Protein AF-A0A2U3VS26-F1 (afdb_monomer)

pLDDT: mean 84.7, std 9.63, range [53.78, 94.88]

Solvent-accessible surface area (backbone atoms only — not comparable to full-atom values): 5118 Å² total; per-residue (Å²): 86,60,55,51,74,69,59,33,72,62,39,87,44,47,80,41,66,49,73,61,56,70,71,45,68,52,48,60,78,41,89,61,52,45,48,45,32,88,68,48,80,62,85,60,91,39,74,28,24,32,31,71,38,63,46,68,64,38,79,84,39,32,52,35,40,66,76,28,24,89,60,85,14,38,50,38,40,67,47,66,74,51,72,71,66,78,82,108

Nearest PDB structures (foldseek):
  2edg-assembly1_A  TM=9.403E-01  e=4.639E-11  Mus musculus
  3a7a-assembly1_B  TM=9.387E-01  e=9.608E-08  Escherichia coli K-12
  1onl-assembly3_C  TM=9.340E-01  e=1.417E-07  Thermus thermophilus
  3tzu-assembly1_A  TM=9.382E-01  e=6.695E-07  Mycobacterium marinum M
  2ka7-assembly1_A  TM=9.131E-01  e=1.885E-06  Thermotoga maritima

InterPro domains:
  IPR002930 Glycine cleavage system H-protein [PTHR11715] (2-88)
  IPR011053 Single hybrid motif [SSF51230] (2-87)
  IPR033753 Glycine cleavage system H-protein/Simiate [PF01597] (1-87)
  IPR033753 Glycine cleavage system H-protein/Simiate [cd06848] (2-78)

Secondary structure (DSSP, 8-state):
----HHHHHH-S-EEEEEPPPTT-EE-TTS---EEEESS--------SEEEEEE-THHHH-TTHHHH-TTTTT--EEEEES-GGGG--

Organism: Odobenus rosmarus divergens (NCBI:txid9708)

Mean predicted aligned error: 4.9 Å

Radius of gyration: 12.56 Å; Cα contacts (8 Å, |Δi|>4): 180; chains: 1; bounding box: 32×20×32 Å

Sequence (88 aa):
MGISNFAQQLCTEVVYCSLPKVGTKWSKQDEFGALESVKAASELSSLSGEVTEINEALVEKPGLVLKSCYEDGWLTKITLSHPSELDE

Structure (mmCIF, N/CA/C/O backbone):
data_AF-A0A2U3VS26-F1
#
_entry.id   AF-A0A2U3VS26-F1
#
loop_
_atom_site.group_PDB
_atom_site.id
_atom_site.type_symbol
_atom_site.label_atom_id
_atom_site.label_alt_id
_atom_site.label_comp_id
_atom_site.label_asym_id
_atom_site.label_entity_id
_atom_site.label_seq_id
_atom_site.pdbx_PDB_ins_code
_atom_site.Cartn_x
_atom_site.Cartn_y
_atom_site.Cartn_z
_atom_site.occupancy
_atom_site.B_iso_or_equiv
_atom_site.auth_seq_id
_atom_site.auth_comp_id
_atom_site.auth_asym_id
_atom_site.auth_atom_id
_atom_site.pdbx_PDB_model_num
ATOM 1 N N . MET A 1 1 ? 1.764 -3.601 -4.369 1.00 85.94 1 MET A N 1
ATOM 2 C CA . MET A 1 1 ? 2.543 -2.935 -3.305 1.00 85.94 1 MET A CA 1
ATOM 3 C C . MET A 1 1 ? 1.743 -2.975 -2.013 1.00 85.94 1 MET A C 1
ATOM 5 O O . MET A 1 1 ? 0.535 -2.756 -2.048 1.00 85.94 1 MET A O 1
ATOM 9 N N . GLY A 1 2 ? 2.392 -3.281 -0.893 1.00 87.75 2 GLY A N 1
ATOM 10 C CA . GLY A 1 2 ? 1.764 -3.432 0.422 1.00 87.75 2 GLY A CA 1
ATOM 11 C C . GLY A 1 2 ? 2.798 -3.310 1.539 1.00 87.75 2 GLY A C 1
ATOM 12 O O . GLY A 1 2 ? 3.958 -3.009 1.257 1.00 87.75 2 GLY A O 1
ATOM 13 N N . ILE A 1 3 ? 2.397 -3.563 2.785 1.00 85.94 3 ILE A N 1
ATOM 14 C CA . ILE A 1 3 ? 3.350 -3.678 3.897 1.00 85.94 3 ILE A CA 1
ATOM 15 C C . ILE A 1 3 ? 3.698 -5.137 4.173 1.00 85.94 3 ILE A C 1
ATOM 17 O O . ILE A 1 3 ? 2.927 -6.045 3.877 1.00 85.94 3 ILE A O 1
ATOM 21 N N . SER A 1 4 ? 4.864 -5.371 4.769 1.00 86.88 4 SER A N 1
ATOM 22 C CA . SER A 1 4 ? 5.235 -6.706 5.231 1.00 86.88 4 SER A CA 1
ATOM 23 C C . SER A 1 4 ? 4.527 -7.063 6.542 1.00 86.88 4 SER A C 1
ATOM 25 O O . SER A 1 4 ? 4.150 -6.187 7.323 1.00 86.88 4 SER A O 1
ATOM 27 N N . ASN A 1 5 ? 4.442 -8.359 6.855 1.00 86.31 5 ASN A N 1
ATOM 28 C CA . ASN A 1 5 ? 3.998 -8.821 8.170 1.00 86.31 5 ASN A CA 1
ATOM 29 C C . ASN A 1 5 ? 4.888 -8.281 9.306 1.00 86.31 5 ASN A C 1
ATOM 31 O O . ASN A 1 5 ? 4.419 -8.075 10.419 1.00 86.31 5 ASN A O 1
ATOM 35 N N . PHE A 1 6 ? 6.169 -8.021 9.045 1.00 85.38 6 PHE A N 1
ATOM 36 C CA . PHE A 1 6 ? 7.022 -7.382 10.043 1.00 85.38 6 PHE A CA 1
ATOM 37 C C . PHE A 1 6 ? 6.556 -5.949 10.332 1.00 85.38 6 PHE A C 1
ATOM 39 O O . PHE A 1 6 ? 6.341 -5.595 11.488 1.00 85.38 6 PHE A O 1
ATOM 46 N N . ALA A 1 7 ? 6.317 -5.151 9.287 1.00 83.19 7 ALA A N 1
ATOM 47 C CA . ALA A 1 7 ? 5.818 -3.787 9.432 1.00 83.19 7 ALA A CA 1
ATOM 48 C C . ALA A 1 7 ? 4.435 -3.751 10.102 1.00 83.19 7 ALA A C 1
ATOM 50 O O . ALA A 1 7 ? 4.221 -2.941 11.001 1.00 83.19 7 ALA A O 1
ATOM 51 N N . GLN A 1 8 ? 3.526 -4.674 9.754 1.00 83.62 8 GLN A N 1
ATOM 52 C CA . GLN A 1 8 ? 2.199 -4.712 10.379 1.00 83.62 8 GLN A CA 1
ATOM 53 C C . GLN A 1 8 ? 2.278 -4.976 11.891 1.00 83.62 8 GLN A C 1
ATOM 55 O O . GLN A 1 8 ? 1.514 -4.399 12.653 1.00 83.62 8 GLN A O 1
ATOM 60 N N . GLN A 1 9 ? 3.216 -5.813 12.348 1.00 84.75 9 GLN A N 1
ATOM 61 C CA . GLN A 1 9 ? 3.379 -6.138 13.771 1.00 84.75 9 GLN A CA 1
ATOM 62 C C . GLN A 1 9 ? 3.965 -4.982 14.596 1.00 84.75 9 GLN A C 1
ATOM 64 O O . GLN A 1 9 ? 3.791 -4.946 15.815 1.00 84.75 9 GLN A O 1
ATOM 69 N N . LEU A 1 10 ? 4.651 -4.036 13.950 1.00 82.81 10 LEU A N 1
ATOM 70 C CA . LEU A 1 10 ? 5.159 -2.824 14.597 1.00 82.81 10 LEU A CA 1
ATOM 71 C C . LEU A 1 10 ? 4.064 -1.766 14.801 1.00 82.81 10 LEU A C 1
ATOM 73 O O . LEU A 1 10 ? 4.209 -0.880 15.649 1.00 82.81 10 LEU A O 1
ATOM 77 N N . CYS A 1 11 ? 2.959 -1.877 14.066 1.00 81.44 11 CYS A N 1
ATOM 78 C CA . CYS A 1 11 ? 1.802 -1.005 14.179 1.00 81.44 11 CYS A CA 1
ATOM 79 C C . CYS A 1 11 ? 0.771 -1.604 15.144 1.00 81.44 11 CYS A C 1
ATOM 81 O O . CYS A 1 11 ? 0.265 -2.702 14.939 1.00 81.44 11 CYS A O 1
ATOM 83 N N . THR A 1 12 ? 0.402 -0.864 16.189 1.00 80.12 12 THR A N 1
ATOM 84 C CA . THR A 1 12 ? -0.681 -1.289 17.097 1.00 80.12 12 THR A CA 1
ATOM 85 C C . THR A 1 12 ? -2.062 -1.063 16.484 1.00 80.12 12 THR A C 1
ATOM 87 O O . THR A 1 12 ? -2.990 -1.821 16.741 1.00 80.12 12 THR A O 1
ATOM 90 N N . GLU A 1 13 ? -2.195 0.004 15.698 1.00 84.69 13 GLU A N 1
ATOM 91 C CA . GLU A 1 13 ? -3.431 0.430 15.048 1.00 84.69 13 GLU A CA 1
ATOM 92 C C . GLU A 1 13 ? -3.081 1.358 13.882 1.00 84.69 13 GLU A C 1
ATOM 94 O O . GLU A 1 13 ? -2.228 2.233 14.040 1.00 84.69 13 GLU A O 1
ATOM 99 N N . VAL A 1 14 ? -3.736 1.170 12.734 1.00 84.56 14 VAL A N 1
ATOM 100 C CA . VAL A 1 14 ? -3.654 2.077 11.580 1.00 84.56 14 VAL A CA 1
ATOM 101 C C . VAL A 1 14 ? -4.943 2.879 11.532 1.00 84.56 14 VAL A C 1
ATOM 103 O O . VAL A 1 14 ? -6.025 2.303 11.399 1.00 84.56 14 VAL A O 1
ATOM 106 N N . VAL A 1 15 ? -4.813 4.198 11.639 1.00 85.56 15 VAL A N 1
ATOM 107 C CA . VAL A 1 15 ? -5.956 5.122 11.678 1.00 85.56 15 VAL A CA 1
ATOM 108 C C . VAL A 1 15 ? -6.212 5.777 10.327 1.00 85.56 15 VAL A C 1
ATOM 110 O O . VAL A 1 15 ? -7.345 6.149 10.037 1.00 85.56 15 VAL A O 1
ATOM 113 N N . TYR A 1 16 ? -5.183 5.884 9.482 1.00 84.38 16 TYR A N 1
ATOM 114 C CA . TYR A 1 16 ? -5.298 6.525 8.179 1.00 84.38 16 TYR A CA 1
ATOM 115 C C . TYR A 1 16 ? -4.289 5.969 7.166 1.00 84.38 16 TYR A C 1
ATOM 117 O O . TYR A 1 16 ? -3.139 5.678 7.506 1.00 84.38 16 TYR A O 1
ATOM 125 N N . CYS A 1 17 ? -4.734 5.848 5.910 1.00 86.38 17 CYS A N 1
ATOM 126 C CA . CYS A 1 17 ? -3.904 5.473 4.766 1.00 86.38 17 CYS A CA 1
ATOM 127 C C . CYS A 1 17 ? -3.952 6.584 3.708 1.00 86.38 17 CYS A C 1
ATOM 129 O O . CYS A 1 17 ? -4.978 6.776 3.056 1.00 86.38 17 CYS A O 1
ATOM 131 N N . SER A 1 18 ? -2.837 7.285 3.507 1.00 87.06 18 SER A N 1
ATOM 132 C CA . SER A 1 18 ? -2.652 8.229 2.404 1.00 87.06 18 SER A CA 1
ATOM 133 C C . SER A 1 18 ? -2.100 7.488 1.191 1.00 87.06 18 SER A C 1
ATOM 135 O O . SER A 1 18 ? -0.913 7.153 1.148 1.00 87.06 18 SER A O 1
ATOM 137 N N . LEU A 1 19 ? -2.968 7.203 0.219 1.00 88.12 19 LEU A N 1
ATOM 138 C CA . LEU A 1 19 ? -2.595 6.528 -1.023 1.00 88.12 19 LEU A CA 1
ATOM 139 C C . LEU A 1 19 ? -2.447 7.544 -2.170 1.00 88.12 19 LEU A C 1
ATOM 141 O O . LEU A 1 19 ? -3.259 8.470 -2.277 1.00 88.12 19 LEU A O 1
ATOM 145 N N . PRO A 1 20 ? -1.451 7.379 -3.054 1.00 88.12 20 PRO A N 1
ATOM 146 C CA . PRO A 1 20 ? -1.310 8.214 -4.243 1.00 88.12 20 PRO A CA 1
ATOM 147 C C . PRO A 1 20 ? -2.457 7.967 -5.224 1.00 88.12 20 PRO A C 1
ATOM 149 O O . PRO A 1 20 ? -3.085 6.913 -5.219 1.00 88.12 20 PRO A O 1
ATOM 152 N N . LYS A 1 21 ? -2.733 8.935 -6.099 1.00 90.50 21 LYS A N 1
ATOM 153 C CA . LYS A 1 21 ? -3.807 8.810 -7.092 1.00 90.50 21 LYS A CA 1
ATOM 154 C C . LYS A 1 21 ? -3.406 7.847 -8.211 1.00 90.50 21 LYS A C 1
ATOM 156 O O . LYS A 1 21 ? -2.234 7.740 -8.565 1.00 90.50 21 LYS A O 1
ATOM 161 N N . VAL A 1 22 ? -4.396 7.199 -8.823 1.00 94.25 22 VAL A N 1
ATOM 162 C CA . VAL A 1 22 ? -4.194 6.457 -10.078 1.00 94.25 22 VAL A CA 1
ATOM 163 C C . VAL A 1 22 ? -3.604 7.399 -11.137 1.00 94.25 22 VAL A C 1
ATOM 165 O O . VAL A 1 22 ? -4.052 8.539 -11.274 1.00 94.25 22 VAL A O 1
ATOM 168 N N . GLY A 1 23 ? -2.579 6.933 -11.854 1.00 93.38 23 GLY A N 1
ATOM 169 C CA . GLY A 1 23 ? -1.803 7.711 -12.826 1.00 93.38 23 GLY A CA 1
ATOM 170 C C . GLY A 1 23 ? -0.651 8.532 -12.232 1.00 93.38 23 GLY A C 1
ATOM 171 O O . GLY A 1 23 ? 0.127 9.126 -12.980 1.00 93.38 23 GLY A O 1
ATOM 172 N N . THR A 1 24 ? -0.496 8.580 -10.902 1.00 91.62 24 THR A N 1
ATOM 173 C CA . THR A 1 24 ? 0.693 9.183 -10.283 1.00 91.62 24 THR A CA 1
ATOM 174 C C . THR A 1 24 ? 1.932 8.378 -10.669 1.00 91.62 24 THR A C 1
ATOM 176 O O . THR A 1 24 ? 1.915 7.151 -10.593 1.00 91.62 24 THR A O 1
ATOM 179 N N . LYS A 1 25 ? 3.006 9.076 -11.058 1.00 91.00 25 LYS A N 1
ATOM 180 C CA . LYS A 1 25 ? 4.332 8.507 -11.336 1.00 91.00 25 LYS A CA 1
ATOM 181 C C . LYS A 1 25 ? 5.3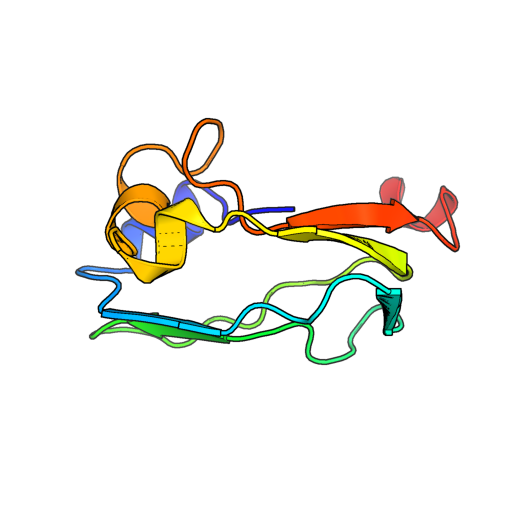12 8.909 -10.244 1.00 91.00 25 LYS A C 1
ATOM 183 O O . LYS A 1 25 ? 5.230 10.035 -9.758 1.00 91.00 25 LYS A O 1
ATOM 188 N N . TRP A 1 26 ? 6.229 8.016 -9.897 1.00 88.69 26 TRP A N 1
ATOM 189 C CA . TRP A 1 26 ? 7.292 8.271 -8.922 1.00 88.69 26 TRP A CA 1
ATOM 190 C C . TRP A 1 26 ? 8.539 7.446 -9.257 1.00 88.69 26 TRP A C 1
ATOM 192 O O . TRP A 1 26 ? 8.479 6.474 -10.021 1.00 88.69 26 TRP A O 1
ATOM 202 N N . SER A 1 27 ? 9.661 7.844 -8.672 1.00 87.25 27 SER A N 1
ATOM 203 C CA . SER A 1 27 ? 10.949 7.164 -8.775 1.00 87.25 27 SER A CA 1
ATOM 204 C C . SER A 1 27 ? 11.232 6.373 -7.502 1.00 87.25 27 SER A C 1
ATOM 206 O O . SER A 1 27 ? 10.698 6.669 -6.432 1.00 87.25 27 SER A O 1
ATOM 208 N N . LYS A 1 28 ? 12.103 5.372 -7.601 1.00 79.56 28 LYS A N 1
ATOM 209 C CA . LYS A 1 28 ? 12.660 4.671 -6.445 1.00 79.56 28 LYS A CA 1
ATOM 210 C C . LYS A 1 28 ? 13.225 5.704 -5.466 1.00 79.56 28 LYS A C 1
ATOM 212 O O . LYS A 1 28 ? 14.002 6.556 -5.884 1.00 79.56 28 LYS A O 1
ATOM 217 N N . GLN A 1 29 ? 12.842 5.602 -4.189 1.00 78.00 29 GLN A N 1
ATOM 218 C CA . GLN A 1 29 ? 13.147 6.543 -3.086 1.00 78.00 29 GLN A CA 1
ATOM 219 C C . GLN A 1 29 ? 12.244 7.778 -2.962 1.00 78.00 29 GLN A C 1
ATOM 221 O O . GLN A 1 29 ? 12.336 8.471 -1.950 1.00 78.00 29 GLN A O 1
ATOM 226 N N . ASP A 1 30 ? 11.349 8.039 -3.916 1.00 80.25 30 ASP A N 1
ATOM 227 C CA . ASP A 1 30 ? 10.342 9.084 -3.736 1.00 80.25 30 ASP A CA 1
ATOM 228 C C . ASP A 1 30 ? 9.288 8.639 -2.712 1.00 80.25 30 ASP A C 1
ATOM 230 O O . ASP A 1 30 ? 8.922 7.456 -2.621 1.00 80.25 30 ASP A O 1
ATOM 234 N N . GLU A 1 31 ? 8.760 9.613 -1.970 1.00 75.38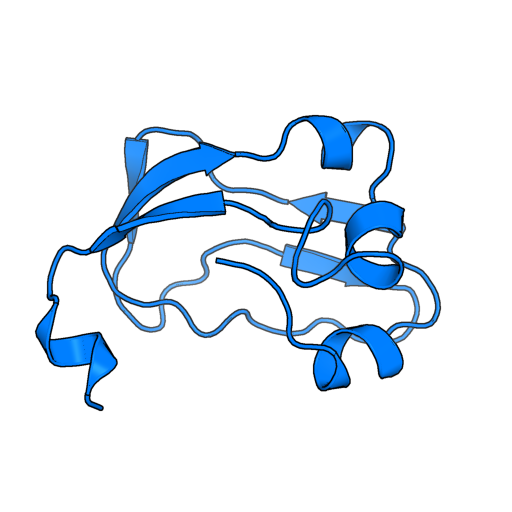 31 GLU A N 1
ATOM 235 C CA . GLU A 1 31 ? 7.685 9.397 -1.010 1.00 75.38 31 GLU A CA 1
ATOM 236 C C . GLU A 1 31 ? 6.396 9.010 -1.752 1.00 75.38 31 GLU A C 1
ATOM 238 O O . GLU A 1 31 ? 5.763 9.812 -2.440 1.00 75.38 31 GLU A O 1
ATOM 243 N N . PHE A 1 32 ? 6.025 7.735 -1.643 1.00 77.50 32 PHE A N 1
ATOM 244 C CA . PHE A 1 32 ? 4.885 7.1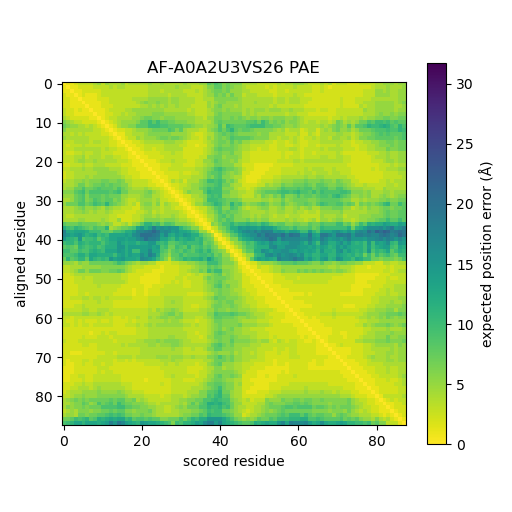65 -2.364 1.00 77.50 32 PHE A CA 1
ATOM 245 C C . PHE A 1 32 ? 3.538 7.477 -1.696 1.00 77.50 32 PHE A C 1
ATOM 247 O O . PHE A 1 32 ? 2.510 7.597 -2.359 1.00 77.50 32 PHE A O 1
ATOM 254 N N . GLY A 1 33 ? 3.535 7.570 -0.370 1.00 79.75 33 GLY 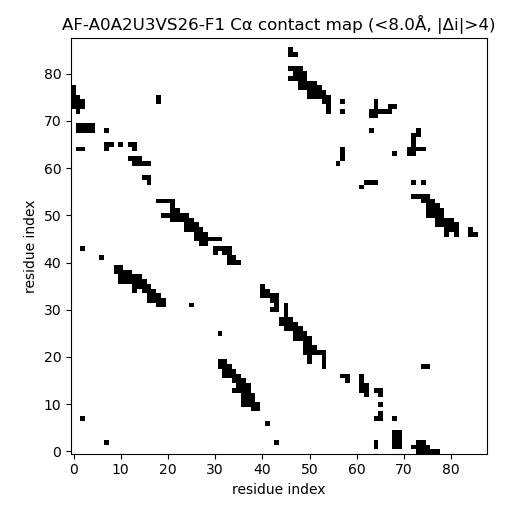A N 1
ATOM 255 C CA . GLY A 1 33 ? 2.346 7.707 0.457 1.00 79.75 33 GLY A CA 1
ATOM 256 C C . GLY A 1 33 ? 2.695 7.497 1.926 1.00 79.75 33 GLY A C 1
ATOM 257 O O . GLY A 1 33 ? 3.852 7.253 2.266 1.00 79.75 33 GLY A O 1
ATOM 258 N N . ALA A 1 34 ? 1.688 7.562 2.792 1.00 79.69 34 ALA A N 1
ATOM 259 C CA . ALA A 1 34 ? 1.887 7.481 4.235 1.00 79.69 34 ALA A CA 1
ATOM 260 C C . ALA A 1 34 ? 0.846 6.574 4.894 1.00 79.69 34 ALA A C 1
ATOM 262 O O . ALA A 1 34 ? -0.342 6.625 4.573 1.00 79.69 34 ALA A O 1
ATOM 263 N N . LEU A 1 35 ? 1.299 5.766 5.850 1.00 80.69 35 LEU A N 1
ATOM 264 C CA . LEU A 1 35 ? 0.443 5.050 6.789 1.00 80.69 35 LEU A CA 1
ATOM 265 C C . LEU A 1 35 ? 0.616 5.692 8.158 1.00 80.69 35 LEU A C 1
ATOM 267 O O . LEU A 1 35 ? 1.708 5.655 8.729 1.00 80.69 35 LEU A O 1
ATOM 271 N N . GLU A 1 36 ? -0.457 6.267 8.689 1.00 79.69 36 GLU A N 1
ATOM 272 C CA . GLU A 1 36 ? -0.439 6.801 10.044 1.00 79.69 36 GLU A CA 1
ATOM 273 C C . GLU A 1 36 ? -0.881 5.717 11.020 1.00 79.69 36 GLU A C 1
ATOM 275 O O . GLU A 1 36 ? -2.009 5.209 10.983 1.00 79.69 36 GLU A O 1
ATOM 280 N N . SER A 1 37 ? 0.045 5.365 11.908 1.00 76.19 37 SER A N 1
ATOM 281 C CA . SER A 1 37 ? -0.202 4.463 13.022 1.00 76.19 37 SER A CA 1
ATOM 282 C C . SER A 1 37 ? 0.103 5.157 14.344 1.00 76.19 37 SER A C 1
ATOM 284 O O . SER A 1 37 ? 0.907 6.085 14.413 1.00 76.19 37 SER A O 1
ATOM 286 N N . VAL A 1 38 ? -0.497 4.662 15.425 1.00 65.75 38 VAL A N 1
ATOM 287 C CA . VAL A 1 38 ? -0.338 5.231 16.778 1.00 65.75 38 VAL A CA 1
ATOM 288 C C . VAL A 1 38 ? 1.096 5.075 17.329 1.00 65.75 38 VAL A C 1
ATOM 290 O O . VAL A 1 38 ? 1.438 5.682 18.341 1.00 65.75 38 VAL A O 1
ATOM 293 N N . LYS A 1 39 ? 1.960 4.269 16.692 1.00 64.75 39 LYS A N 1
ATOM 294 C CA . LYS A 1 39 ? 3.275 3.896 17.251 1.00 64.75 39 LYS A CA 1
ATOM 295 C C . LYS A 1 39 ? 4.473 4.124 16.326 1.00 64.75 39 LYS A C 1
ATOM 297 O O . LYS A 1 39 ? 5.591 4.203 16.828 1.00 64.75 39 LYS A O 1
ATOM 302 N N . ALA A 1 40 ? 4.266 4.225 15.015 1.00 55.78 40 ALA A N 1
ATOM 303 C CA . ALA A 1 40 ? 5.341 4.426 14.047 1.00 55.78 40 ALA A CA 1
ATOM 304 C C . ALA A 1 40 ? 4.811 4.986 12.716 1.00 55.78 40 ALA A C 1
ATOM 306 O O . ALA A 1 40 ? 3.773 4.542 12.225 1.00 55.78 40 ALA A O 1
ATOM 307 N N . ALA A 1 41 ? 5.559 5.906 12.109 1.00 53.78 41 ALA A N 1
ATOM 308 C CA . ALA A 1 41 ? 5.485 6.174 10.677 1.00 53.78 41 ALA A CA 1
ATOM 309 C C . ALA A 1 41 ? 6.565 5.320 9.996 1.00 53.78 41 ALA A C 1
ATOM 311 O O . ALA A 1 41 ? 7.686 5.226 10.499 1.00 53.78 41 ALA A O 1
ATOM 312 N N . SER A 1 42 ? 6.232 4.640 8.903 1.00 60.53 42 SER A N 1
ATOM 313 C CA . SER A 1 42 ? 7.203 3.880 8.110 1.00 60.53 42 SER A CA 1
ATOM 314 C C . SER A 1 42 ? 7.138 4.347 6.668 1.00 60.53 42 SER A C 1
ATOM 316 O O . SER A 1 42 ? 6.061 4.360 6.074 1.00 60.53 42 SER A O 1
ATOM 318 N N . GLU A 1 43 ? 8.292 4.716 6.119 1.00 56.00 43 GLU A N 1
ATOM 319 C CA . GLU A 1 43 ? 8.432 5.003 4.696 1.00 56.00 43 GLU A CA 1
ATOM 320 C C . GLU A 1 43 ? 8.325 3.695 3.907 1.00 56.00 43 GLU A C 1
ATOM 322 O O . GLU A 1 43 ? 8.964 2.688 4.226 1.00 56.00 43 GLU A O 1
ATOM 327 N N . LEU A 1 44 ? 7.478 3.693 2.880 1.00 62.91 44 LEU A N 1
ATOM 328 C CA . LEU A 1 44 ? 7.319 2.556 1.984 1.00 62.91 44 LEU A CA 1
ATOM 329 C C . LEU A 1 44 ? 8.436 2.613 0.942 1.00 62.91 44 LEU A C 1
ATOM 331 O O . LEU A 1 44 ? 8.433 3.500 0.092 1.00 62.91 44 LEU A O 1
ATOM 335 N N . SER A 1 45 ? 9.384 1.672 0.988 1.00 62.06 45 SER A N 1
ATOM 336 C CA . SER A 1 45 ? 10.398 1.543 -0.063 1.00 62.06 45 SER A CA 1
ATOM 337 C C . SER A 1 45 ? 9.708 1.286 -1.401 1.00 62.06 45 SER A C 1
ATOM 339 O O . SER A 1 45 ? 9.029 0.273 -1.584 1.00 62.06 45 SER A O 1
ATOM 341 N N . SER A 1 46 ? 9.836 2.241 -2.312 1.00 67.31 46 SER A N 1
ATOM 342 C CA . SER A 1 46 ? 9.094 2.287 -3.561 1.00 67.31 46 SER A CA 1
ATOM 343 C C . SER A 1 46 ? 9.995 1.873 -4.726 1.00 67.31 46 SER A C 1
ATOM 345 O O . SER A 1 46 ? 11.155 2.265 -4.794 1.00 67.31 46 SER A O 1
ATOM 347 N N . LEU A 1 47 ? 9.473 1.043 -5.628 1.00 84.44 47 LEU A N 1
ATOM 348 C CA . LEU A 1 47 ? 10.065 0.815 -6.950 1.00 84.44 47 LEU A CA 1
ATOM 349 C C . LEU A 1 47 ? 9.552 1.903 -7.889 1.00 84.44 47 LEU A C 1
ATOM 351 O O . LEU A 1 47 ? 8.390 2.288 -7.756 1.00 84.44 47 LEU A O 1
ATOM 355 N N . SER A 1 48 ? 10.358 2.368 -8.839 1.00 89.88 48 SER A N 1
ATOM 356 C CA . SER A 1 48 ? 9.941 3.373 -9.821 1.00 89.88 48 SER A CA 1
ATOM 357 C C . SER A 1 48 ? 8.753 2.866 -10.643 1.00 89.88 48 SER A C 1
ATOM 359 O O . SER A 1 48 ? 8.804 1.775 -11.226 1.00 89.88 48 SER A O 1
ATOM 361 N N . GLY A 1 49 ? 7.686 3.657 -10.755 1.00 91.00 49 GLY A N 1
ATOM 362 C CA . GLY A 1 49 ? 6.471 3.181 -11.411 1.00 91.00 49 GLY A CA 1
ATOM 363 C C . GLY A 1 49 ? 5.353 4.199 -11.579 1.00 91.00 49 GLY A C 1
ATOM 364 O O . GLY A 1 49 ? 5.510 5.393 -11.325 1.00 91.00 49 GLY A O 1
ATOM 365 N N . GLU A 1 50 ? 4.215 3.683 -12.043 1.00 92.50 50 GLU A N 1
ATOM 366 C CA . GLU A 1 50 ? 2.945 4.396 -12.193 1.00 92.50 50 GLU A CA 1
ATOM 367 C C . GLU A 1 50 ? 1.808 3.630 -11.500 1.00 92.50 50 GLU A C 1
ATOM 369 O O . GLU A 1 50 ? 1.726 2.405 -11.615 1.00 92.50 50 GLU A O 1
ATOM 374 N N . VAL A 1 51 ? 0.923 4.336 -10.785 1.00 93.56 51 VAL A N 1
ATOM 375 C CA . VAL A 1 51 ? -0.185 3.724 -10.038 1.00 93.56 51 VAL A CA 1
ATOM 376 C C . VAL A 1 51 ? -1.266 3.329 -11.029 1.00 93.56 51 VAL A C 1
ATOM 378 O O . VAL A 1 51 ? -1.822 4.187 -11.713 1.00 93.56 51 VAL A O 1
ATOM 381 N N . THR A 1 52 ? -1.619 2.050 -11.057 1.00 94.88 52 THR A N 1
ATOM 382 C CA . THR A 1 52 ? -2.725 1.544 -11.879 1.00 94.88 52 THR A CA 1
ATOM 383 C C . THR A 1 52 ? -4.006 1.365 -11.079 1.00 94.88 52 THR A C 1
ATOM 385 O O . THR A 1 52 ? -5.092 1.486 -11.637 1.00 94.88 52 THR A O 1
ATOM 388 N N . GLU A 1 53 ? -3.892 1.111 -9.775 1.00 94.81 53 GLU A N 1
ATOM 389 C CA . GLU A 1 53 ? -5.038 0.866 -8.903 1.00 94.81 53 GLU A CA 1
ATOM 390 C C . GLU A 1 53 ? -4.698 1.208 -7.451 1.00 94.81 53 GLU A C 1
ATOM 392 O O . GLU A 1 53 ? -3.562 1.012 -7.007 1.00 94.81 53 GLU A O 1
ATOM 397 N N .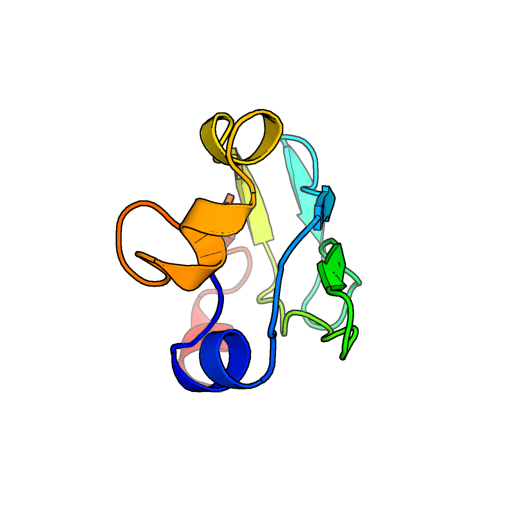 ILE A 1 54 ? -5.697 1.664 -6.699 1.00 94.06 54 ILE A N 1
ATOM 398 C CA . ILE A 1 54 ? -5.613 1.879 -5.251 1.00 94.06 54 ILE A CA 1
ATOM 399 C C . ILE A 1 54 ? -6.635 1.000 -4.541 1.00 94.06 54 ILE A C 1
ATOM 401 O O . ILE A 1 54 ? -7.704 0.726 -5.087 1.00 94.06 54 ILE A O 1
ATOM 405 N N . ASN A 1 55 ? -6.329 0.577 -3.318 1.00 94.69 55 ASN A N 1
ATOM 406 C CA . ASN A 1 55 ? -7.280 -0.181 -2.519 1.00 94.69 55 ASN A CA 1
ATOM 407 C C . ASN A 1 55 ? -8.261 0.756 -1.806 1.00 94.69 55 ASN A C 1
ATOM 409 O O . ASN A 1 55 ? -8.026 1.206 -0.683 1.00 94.69 55 ASN A O 1
ATOM 413 N N . GLU A 1 56 ? -9.383 1.042 -2.461 1.00 92.88 56 GLU A N 1
ATOM 414 C CA . GLU A 1 56 ? -10.430 1.923 -1.928 1.00 92.88 56 GLU A CA 1
ATOM 415 C C . GLU A 1 56 ? -11.040 1.404 -0.615 1.00 92.88 56 GLU A C 1
ATOM 417 O O . GLU A 1 56 ? -11.510 2.198 0.200 1.00 92.88 56 GLU A O 1
ATOM 422 N N . ALA A 1 57 ? -10.962 0.095 -0.338 1.00 93.19 57 ALA A N 1
ATOM 423 C CA . ALA A 1 57 ? -11.461 -0.472 0.915 1.00 93.19 57 ALA A CA 1
ATOM 424 C C . ALA A 1 57 ? -10.726 0.082 2.150 1.00 93.19 57 ALA A C 1
ATOM 426 O O . ALA A 1 57 ? -11.288 0.090 3.247 1.00 93.19 57 ALA A O 1
ATOM 427 N N . LEU A 1 58 ? -9.494 0.576 1.985 1.00 90.81 58 LEU A N 1
ATOM 428 C CA . LEU A 1 58 ? -8.699 1.152 3.071 1.00 90.81 58 LEU A CA 1
ATOM 429 C C . LEU A 1 58 ? -9.201 2.523 3.532 1.00 90.81 58 LEU A C 1
ATOM 431 O O . LEU A 1 58 ? -8.872 2.930 4.644 1.00 90.81 58 LEU A O 1
ATOM 435 N N . VAL A 1 59 ? -10.021 3.206 2.724 1.00 86.81 59 VAL A N 1
ATOM 436 C CA . VAL A 1 59 ? -10.658 4.478 3.105 1.00 86.81 59 VAL A CA 1
ATOM 437 C C . VAL A 1 59 ? -11.642 4.257 4.252 1.00 86.81 59 VAL A C 1
ATOM 439 O O . VAL A 1 59 ? -11.670 5.024 5.210 1.00 86.81 59 VAL A O 1
ATOM 442 N N . GLU A 1 60 ? -12.428 3.183 4.180 1.00 87.88 60 GLU A N 1
ATOM 443 C CA . GLU A 1 60 ? -13.407 2.836 5.215 1.00 87.88 60 GLU A CA 1
ATOM 444 C C . GLU A 1 60 ? -12.826 1.905 6.286 1.00 87.88 60 GLU A C 1
ATOM 446 O O . GLU A 1 60 ? -13.295 1.881 7.425 1.00 87.88 60 GLU A O 1
ATOM 451 N N . LYS A 1 61 ? -11.833 1.086 5.917 1.00 91.25 61 LYS A N 1
ATOM 452 C CA . LYS A 1 61 ? -11.291 0.010 6.757 1.00 91.25 61 LYS A CA 1
ATOM 453 C C . LYS A 1 61 ? -9.758 0.007 6.745 1.00 91.25 61 LYS A C 1
ATOM 455 O O . LYS A 1 61 ? -9.158 -0.987 6.325 1.00 91.25 61 LYS A O 1
ATOM 460 N N . PRO A 1 62 ? -9.099 1.052 7.275 1.00 90.12 62 PRO A N 1
ATOM 461 C CA . PRO A 1 62 ? -7.635 1.136 7.301 1.00 90.12 62 PRO A CA 1
ATOM 462 C C . PRO A 1 62 ? -6.983 -0.047 8.040 1.00 90.12 62 PRO A C 1
ATOM 464 O O . PRO A 1 62 ? -5.909 -0.511 7.668 1.00 90.12 62 PRO A O 1
ATOM 467 N N . GLY A 1 63 ? -7.675 -0.632 9.025 1.00 89.81 63 GLY A N 1
ATOM 468 C CA . GLY A 1 63 ? -7.209 -1.820 9.747 1.00 89.81 63 GLY A CA 1
ATOM 469 C C . GLY A 1 63 ? -7.061 -3.098 8.904 1.00 89.81 63 GLY A C 1
ATOM 470 O O . GLY A 1 63 ? -6.496 -4.071 9.402 1.00 89.81 63 GLY A O 1
ATOM 471 N N . LEU A 1 64 ? -7.535 -3.135 7.649 1.00 92.31 64 LEU A N 1
ATOM 472 C CA . LEU A 1 64 ? -7.271 -4.259 6.733 1.00 92.31 64 LEU A CA 1
ATOM 473 C C . LEU 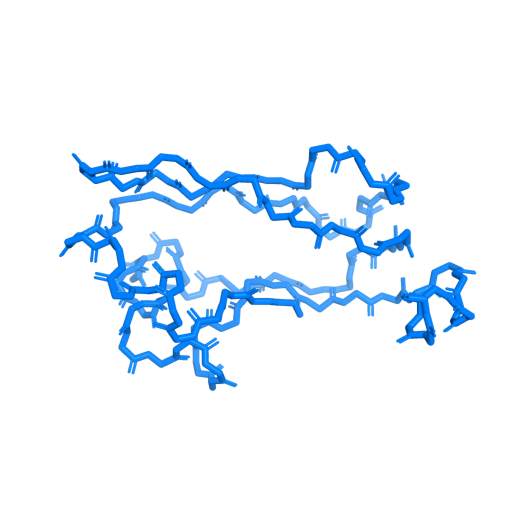A 1 64 ? -5.774 -4.449 6.481 1.00 92.31 64 LEU A C 1
ATOM 475 O O . LEU A 1 64 ? -5.317 -5.589 6.403 1.00 92.31 64 LEU A O 1
ATOM 479 N N . VAL A 1 65 ? -5.013 -3.351 6.466 1.00 90.06 65 VAL A N 1
ATOM 480 C CA . VAL A 1 65 ? -3.551 -3.353 6.331 1.00 90.06 65 VAL A CA 1
ATOM 481 C C . VAL A 1 65 ? -2.879 -4.219 7.408 1.00 90.06 65 VAL A C 1
ATOM 483 O O . VAL A 1 65 ? -1.853 -4.828 7.134 1.00 90.06 65 VAL A O 1
ATOM 486 N N . LEU A 1 66 ? -3.474 -4.333 8.605 1.00 88.88 66 LEU A N 1
ATOM 487 C CA . LEU A 1 66 ? -2.953 -5.146 9.717 1.00 88.88 66 LEU A CA 1
ATOM 488 C C . LEU A 1 66 ? -3.537 -6.561 9.805 1.00 88.88 66 LEU A C 1
ATOM 490 O O . LEU A 1 66 ? -2.992 -7.420 10.495 1.00 88.88 66 LEU A O 1
ATOM 494 N N . LYS A 1 67 ? -4.698 -6.799 9.192 1.00 89.69 67 LYS A N 1
ATOM 495 C CA . LYS A 1 67 ? -5.380 -8.103 9.254 1.00 89.69 67 LYS A CA 1
ATOM 496 C C . LYS A 1 67 ? -4.997 -9.008 8.092 1.00 89.69 67 LYS A C 1
ATOM 498 O O . LYS A 1 67 ? -5.050 -10.225 8.233 1.00 89.69 67 LYS A O 1
ATOM 503 N N . SER A 1 68 ? -4.665 -8.405 6.955 1.00 92.06 68 SER A N 1
ATOM 504 C CA . SER A 1 68 ? -4.561 -9.083 5.667 1.00 92.06 68 SER A CA 1
ATOM 505 C C . SER A 1 68 ? -3.464 -8.445 4.799 1.00 92.06 68 SER A C 1
ATOM 507 O O . SER A 1 68 ? -3.668 -8.241 3.610 1.00 92.06 68 SER A O 1
ATOM 509 N N . CYS A 1 69 ? -2.303 -8.083 5.371 1.00 90.62 69 CYS A N 1
ATOM 510 C CA . CYS A 1 69 ? -1.261 -7.282 4.690 1.00 90.62 69 CYS A CA 1
ATOM 511 C C . CYS A 1 69 ? -0.787 -7.815 3.320 1.00 90.62 69 CYS A C 1
ATOM 513 O O . CYS A 1 69 ? -0.336 -7.026 2.491 1.00 90.62 69 CYS A O 1
ATOM 515 N N . TYR A 1 70 ? -0.906 -9.125 3.076 1.00 90.69 70 TYR A N 1
ATOM 516 C CA . TYR A 1 70 ? -0.541 -9.772 1.809 1.00 90.69 70 TYR A CA 1
ATOM 517 C C . TYR A 1 70 ? -1.720 -10.074 0.880 1.00 90.69 70 TYR A C 1
ATOM 519 O O . TYR A 1 70 ? -1.494 -10.330 -0.297 1.00 90.69 70 TYR A O 1
ATOM 527 N N . GLU A 1 71 ? -2.949 -10.023 1.392 1.00 93.06 71 GLU A N 1
ATOM 528 C CA . GLU A 1 71 ? -4.166 -10.297 0.627 1.00 93.06 71 GLU A CA 1
ATOM 529 C C . GLU A 1 71 ? -4.982 -9.001 0.540 1.00 93.06 71 GLU A C 1
ATOM 531 O O . GLU A 1 71 ? -4.613 -8.098 -0.204 1.00 93.06 71 GLU A O 1
ATOM 536 N N . ASP A 1 72 ? -6.035 -8.836 1.345 1.00 94.56 72 ASP A N 1
ATOM 537 C CA . ASP A 1 72 ? -6.982 -7.710 1.241 1.00 94.56 72 ASP A CA 1
ATOM 538 C C . ASP A 1 72 ? -6.417 -6.352 1.694 1.00 94.56 72 ASP A C 1
ATOM 540 O O . ASP A 1 72 ? -7.040 -5.312 1.480 1.00 94.56 72 ASP A O 1
ATOM 544 N N . GLY A 1 73 ? -5.263 -6.351 2.358 1.00 93.06 73 GLY A N 1
ATOM 545 C CA . GLY A 1 73 ? -4.572 -5.181 2.902 1.00 93.06 73 GLY A CA 1
ATOM 546 C C . GLY A 1 73 ? -3.531 -4.574 1.961 1.00 93.06 73 GLY A C 1
ATOM 547 O O . GLY A 1 73 ? -2.717 -3.763 2.404 1.00 93.06 73 GLY A O 1
ATOM 548 N N . TRP A 1 74 ? -3.524 -4.965 0.683 1.00 93.19 74 TRP A N 1
ATOM 549 C CA . TRP A 1 74 ? -2.687 -4.336 -0.340 1.00 93.19 74 TRP A CA 1
ATOM 550 C C . TRP A 1 74 ? -2.975 -2.830 -0.432 1.00 93.19 74 TRP A C 1
ATOM 552 O O . TRP A 1 74 ? -4.105 -2.398 -0.229 1.00 93.19 74 TRP A O 1
ATOM 562 N N . LEU A 1 75 ? -1.963 -2.016 -0.734 1.00 90.94 75 LEU A N 1
ATOM 563 C CA . LEU A 1 75 ? -2.112 -0.557 -0.780 1.00 90.94 75 LEU A CA 1
ATOM 564 C C . LEU A 1 75 ? -2.437 -0.087 -2.199 1.00 90.94 75 LEU A C 1
ATOM 566 O O . LEU A 1 75 ? -3.431 0.596 -2.433 1.00 90.94 75 LEU A O 1
ATOM 570 N N . THR A 1 76 ? -1.590 -0.472 -3.155 1.00 91.31 76 THR A N 1
ATOM 571 C CA . THR A 1 76 ? -1.691 -0.053 -4.558 1.00 91.31 76 THR A CA 1
ATOM 572 C C . THR A 1 76 ? -1.189 -1.137 -5.509 1.00 91.31 76 THR A C 1
ATOM 574 O O . THR A 1 76 ? -0.359 -1.986 -5.147 1.00 91.31 76 THR A O 1
ATOM 577 N N . LYS A 1 77 ? -1.660 -1.094 -6.756 1.00 92.06 77 LYS A N 1
ATOM 578 C CA . LYS A 1 77 ? -1.062 -1.809 -7.887 1.00 92.06 77 LYS A CA 1
ATOM 579 C C . LYS A 1 77 ? -0.325 -0.810 -8.757 1.00 92.06 77 LYS A C 1
ATOM 581 O O . LYS A 1 77 ? -0.742 0.342 -8.889 1.00 92.06 77 LYS A O 1
ATOM 586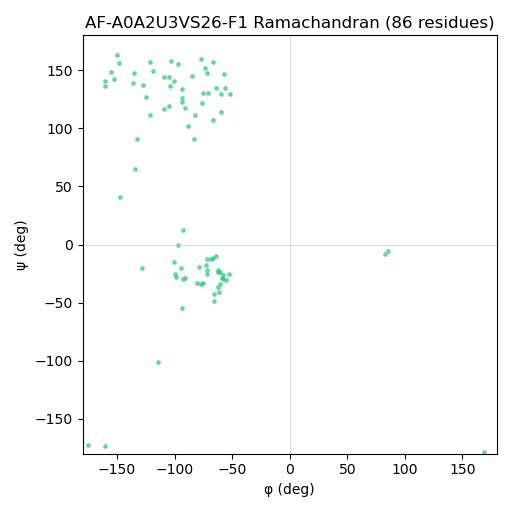 N N . ILE A 1 78 ? 0.794 -1.261 -9.305 1.00 91.44 78 ILE A N 1
ATOM 587 C CA . ILE A 1 78 ? 1.719 -0.401 -10.028 1.00 91.44 78 ILE A CA 1
ATOM 588 C C . ILE A 1 78 ? 2.168 -1.084 -11.313 1.00 91.44 78 ILE A C 1
ATOM 590 O O . ILE A 1 78 ? 2.316 -2.308 -11.348 1.00 91.44 78 ILE A O 1
ATOM 594 N N . THR A 1 79 ? 2.423 -0.286 -12.341 1.00 92.81 79 THR A N 1
ATOM 595 C CA . THR A 1 79 ? 3.256 -0.688 -13.475 1.00 92.81 79 THR A CA 1
ATOM 596 C C . THR A 1 79 ? 4.678 -0.233 -13.183 1.00 92.81 79 THR A C 1
ATOM 598 O O . THR A 1 79 ? 4.896 0.942 -12.890 1.00 92.81 79 THR A O 1
ATOM 601 N N . LEU A 1 80 ? 5.642 -1.151 -13.246 1.00 91.31 80 LEU A N 1
ATOM 602 C CA . LEU A 1 80 ? 7.051 -0.831 -13.024 1.00 91.31 80 LEU A CA 1
ATOM 603 C C . LEU A 1 80 ? 7.639 -0.121 -14.240 1.00 91.31 80 LEU A C 1
ATOM 605 O O . LEU A 1 80 ? 7.533 -0.614 -15.364 1.00 91.31 80 LEU A O 1
ATOM 609 N N . SER A 1 81 ? 8.307 1.003 -13.995 1.00 90.38 81 SER A N 1
ATOM 610 C CA . SER A 1 81 ? 9.070 1.721 -15.021 1.00 90.38 81 SER A CA 1
ATOM 611 C C . SER A 1 81 ? 10.388 1.006 -15.334 1.00 90.38 81 SER A C 1
ATOM 613 O O . SER A 1 81 ? 10.836 1.000 -16.480 1.00 90.38 81 SER A O 1
ATOM 615 N N . HIS A 1 82 ? 10.986 0.365 -14.325 1.00 89.06 82 HIS A N 1
ATOM 616 C CA . HIS A 1 82 ? 12.265 -0.333 -14.425 1.00 89.06 82 HIS A CA 1
ATOM 617 C C . HIS A 1 82 ? 12.166 -1.722 -13.779 1.00 89.06 82 HIS A C 1
ATOM 619 O O . HIS A 1 82 ? 12.425 -1.867 -12.587 1.00 89.06 82 HIS A O 1
ATOM 625 N N . PRO A 1 83 ? 11.801 -2.772 -14.540 1.00 87.31 83 PRO A N 1
ATOM 626 C CA . PRO A 1 83 ? 11.669 -4.125 -13.996 1.00 87.31 83 PRO A CA 1
ATOM 627 C C . PRO A 1 83 ? 12.947 -4.673 -13.346 1.00 87.31 83 PRO A C 1
ATOM 629 O O . PRO A 1 83 ? 12.848 -5.492 -12.443 1.00 87.31 83 PRO A O 1
ATOM 632 N N . SER A 1 84 ? 14.127 -4.200 -13.766 1.00 87.88 84 SER A N 1
ATOM 633 C CA . SER A 1 84 ? 15.418 -4.571 -13.171 1.00 87.88 84 SER A CA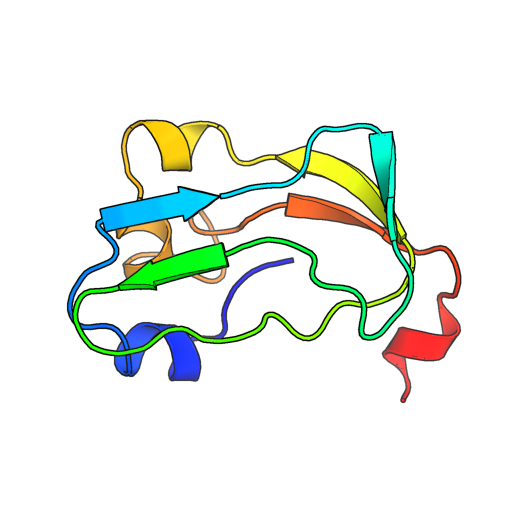 1
ATOM 634 C C . SER A 1 84 ? 15.555 -4.165 -11.702 1.00 87.88 84 SER A C 1
ATOM 636 O O . SER A 1 84 ? 16.351 -4.763 -10.993 1.00 87.88 84 SER A O 1
ATOM 638 N N . GLU A 1 85 ? 14.775 -3.189 -11.225 1.00 84.69 85 GLU A N 1
ATOM 639 C CA . GLU A 1 85 ? 14.781 -2.792 -9.811 1.00 84.69 85 GLU A CA 1
ATOM 640 C C . GLU A 1 85 ? 14.200 -3.873 -8.880 1.00 84.69 85 GLU A C 1
ATOM 642 O O . GLU A 1 85 ? 14.344 -3.746 -7.669 1.00 84.69 85 GLU A O 1
ATOM 647 N N . LEU A 1 86 ? 13.541 -4.914 -9.415 1.00 80.31 86 LEU A N 1
ATOM 648 C CA . LEU A 1 86 ? 13.065 -6.065 -8.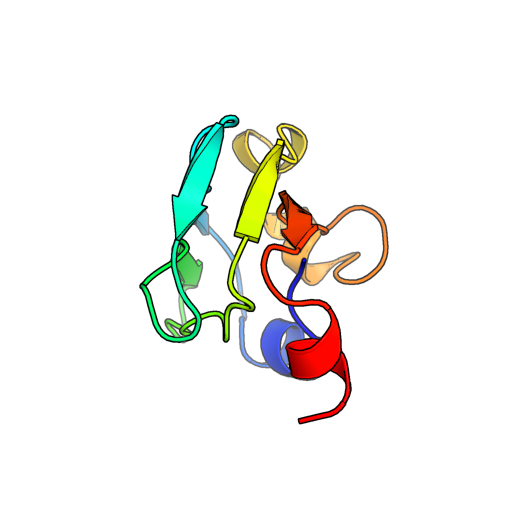632 1.00 80.31 86 LEU A CA 1
ATOM 649 C C . LEU A 1 86 ? 14.195 -6.987 -8.164 1.00 80.31 86 LEU A C 1
ATOM 651 O O . LEU A 1 86 ? 14.015 -7.704 -7.182 1.00 80.31 86 LEU A O 1
ATOM 655 N N . ASP A 1 87 ? 15.311 -6.993 -8.890 1.00 80.31 87 ASP A N 1
ATOM 656 C CA . ASP A 1 87 ? 16.453 -7.873 -8.638 1.00 80.31 87 ASP A CA 1
ATOM 657 C C . ASP A 1 87 ? 17.557 -7.179 -7.807 1.00 80.31 87 ASP A C 1
ATOM 659 O O . ASP A 1 87 ? 18.586 -7.795 -7.521 1.00 80.31 87 ASP A O 1
ATOM 663 N N . GLU A 1 88 ? 17.355 -5.905 -7.441 1.00 68.12 88 GLU A N 1
ATOM 664 C CA . GLU A 1 88 ? 18.241 -5.091 -6.586 1.00 68.12 88 GLU A CA 1
ATOM 665 C C . GLU A 1 88 ? 17.877 -5.188 -5.100 1.00 68.12 88 GLU A C 1
ATOM 667 O O . GLU A 1 88 ? 18.810 -5.376 -4.285 1.00 68.12 88 GLU A O 1
#

Foldseek 3Di:
DFDDLVVLVQAPDWDDWFADDQFDWDDFPDQGTWTDGPGDTDGDGDAGWGFHFALPVCVVPVCCSNVPRPHSNGGTDTDGPDPVVVVD